Protein AF-A0A9D4GGF4-F1 (afdb_monomer_lite)

Organism: Dreissena polymorpha (NCBI:txid45954)

Radius of gyration: 18.06 Å; chains: 1; bounding box: 29×27×58 Å

Foldseek 3Di:
DDDQPLPPVVVVLVVVCVVVVDDQVRSLVVVLVVDDDPLNVVLCVVVVVPDPDTSVRSSVVSCVVPNDDDDPVNVVVCVVPDDDDPPDDPVD

pLDDT: mean 74.05, std 13.07, range [29.28, 86.62]

Sequence (92 aa):
MMVKVAGNILHKFDWYATLNEWDPQEMKDYLCLSLTGKASEFYELVTDKRDNLSFINIVEKLERRFGYKELPETTMIIFSNATQTNDETIDD

Secondary structure (DSSP, 8-state):
-----HHHHHHHHHHHHHHTT--HHHHHHHHHHH--THHHHHHHHHHTT-----HHHHHHHHHHHHS----HHHHHHHHHT----TT--TT-

Structure (mmCIF, N/CA/C/O backbone):
data_AF-A0A9D4GGF4-F1
#
_entry.id   AF-A0A9D4GGF4-F1
#
loop_
_atom_site.group_PDB
_atom_site.id
_atom_site.type_symbol
_atom_site.label_atom_id
_atom_site.label_alt_id
_atom_site.label_comp_id
_atom_site.label_asym_id
_atom_site.label_entity_id
_atom_site.label_seq_id
_atom_site.pdbx_PDB_ins_code
_atom_site.Cartn_x
_atom_site.Cartn_y
_atom_site.Cartn_z
_atom_site.occupancy
_atom_site.B_iso_or_equiv
_atom_site.auth_seq_id
_atom_site.auth_comp_id
_atom_site.auth_asym_id
_atom_site.auth_atom_id
_atom_site.pdbx_PDB_model_num
ATOM 1 N N . MET A 1 1 ? -10.234 -1.273 22.121 1.00 30.30 1 MET A N 1
ATOM 2 C CA . MET A 1 1 ? -8.855 -1.530 21.657 1.00 30.30 1 MET A CA 1
ATOM 3 C C . MET A 1 1 ? -8.796 -1.263 20.153 1.00 30.30 1 MET A C 1
ATOM 5 O O . MET A 1 1 ? -9.060 -2.159 19.364 1.00 30.30 1 MET A O 1
ATOM 9 N N . MET A 1 2 ? -8.587 -0.007 19.743 1.00 30.62 2 MET A N 1
ATOM 10 C CA . MET A 1 2 ? -8.422 0.341 18.324 1.00 30.62 2 MET A CA 1
ATOM 11 C C . MET A 1 2 ? -6.942 0.220 17.981 1.00 30.62 2 MET A C 1
ATOM 13 O O . MET A 1 2 ? -6.112 0.967 18.491 1.00 30.62 2 MET A O 1
ATOM 17 N N . VAL A 1 3 ? -6.601 -0.781 17.178 1.00 29.28 3 VAL A N 1
ATOM 18 C CA . VAL A 1 3 ? -5.213 -1.066 16.827 1.00 29.28 3 VAL A CA 1
ATOM 19 C C . VAL A 1 3 ? -4.749 -0.028 15.796 1.00 29.28 3 VAL A C 1
ATOM 21 O O . VAL A 1 3 ? -5.290 0.048 14.693 1.00 29.28 3 VAL A O 1
ATOM 24 N N . LYS A 1 4 ? -3.737 0.775 16.153 1.00 37.09 4 LYS A N 1
ATOM 25 C CA . LYS A 1 4 ? -2.968 1.644 15.242 1.00 37.09 4 LYS A CA 1
ATOM 26 C C . LYS A 1 4 ? -2.164 0.769 14.262 1.00 37.09 4 LYS A C 1
ATOM 28 O O . LYS A 1 4 ? -0.966 0.584 14.432 1.00 37.09 4 LYS A O 1
ATOM 33 N N . VAL A 1 5 ? -2.819 0.155 13.273 1.00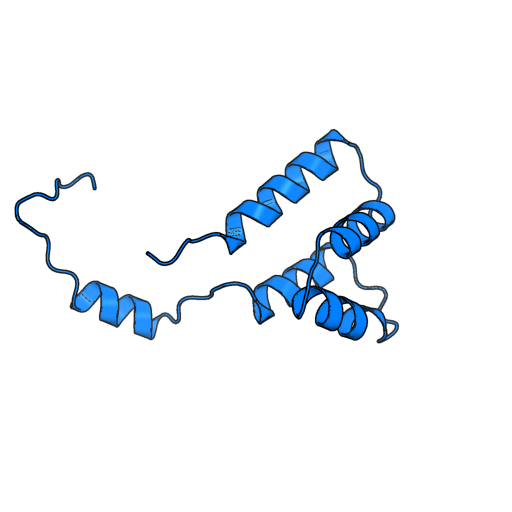 42.47 5 VAL A N 1
ATOM 34 C CA . VAL A 1 5 ? -2.159 -0.786 12.337 1.00 42.47 5 VAL A CA 1
ATOM 35 C C . VAL A 1 5 ? -1.632 -0.094 11.076 1.00 42.47 5 VAL A C 1
ATOM 37 O O . VAL A 1 5 ? -0.636 -0.540 10.513 1.00 42.47 5 VAL A O 1
ATOM 40 N N . ALA A 1 6 ? -2.252 1.008 10.642 1.00 50.91 6 ALA A N 1
ATOM 41 C CA . ALA A 1 6 ? -2.027 1.555 9.300 1.00 50.91 6 ALA A CA 1
ATOM 42 C C . ALA A 1 6 ? -0.579 2.029 9.046 1.00 50.91 6 ALA A C 1
ATOM 44 O O . ALA A 1 6 ? 0.013 1.643 8.044 1.00 50.91 6 ALA A O 1
ATOM 45 N N . GLY A 1 7 ? 0.030 2.774 9.977 1.00 50.62 7 GLY A N 1
ATOM 46 C CA . GLY A 1 7 ? 1.373 3.341 9.765 1.00 50.62 7 GLY A CA 1
ATOM 47 C C . GLY A 1 7 ? 2.525 2.325 9.798 1.00 50.62 7 GLY A C 1
ATOM 48 O O . GLY A 1 7 ? 3.589 2.575 9.242 1.00 50.62 7 GLY A O 1
ATOM 49 N N . ASN A 1 8 ? 2.336 1.159 10.425 1.00 58.62 8 ASN A N 1
ATOM 50 C CA . ASN A 1 8 ? 3.420 0.189 10.626 1.00 58.62 8 ASN A CA 1
ATOM 51 C C . ASN A 1 8 ? 3.577 -0.775 9.434 1.00 58.62 8 ASN A C 1
ATOM 53 O O . ASN A 1 8 ? 4.658 -1.303 9.190 1.00 58.62 8 ASN A O 1
ATOM 57 N N . ILE A 1 9 ? 2.510 -1.006 8.662 1.00 63.34 9 ILE A N 1
ATOM 58 C CA . ILE A 1 9 ? 2.555 -1.930 7.519 1.00 63.34 9 ILE A CA 1
ATOM 59 C C . ILE A 1 9 ? 3.390 -1.346 6.374 1.00 63.34 9 ILE A C 1
ATOM 61 O O . ILE A 1 9 ? 4.189 -2.069 5.785 1.00 63.34 9 ILE A O 1
ATOM 65 N N . LEU A 1 10 ? 3.270 -0.046 6.100 1.00 67.81 10 LEU A N 1
ATOM 66 C CA . LEU A 1 10 ? 3.991 0.595 4.997 1.00 67.81 10 LEU A CA 1
ATOM 67 C C . LEU A 1 10 ? 5.485 0.738 5.272 1.00 67.81 10 LEU A C 1
ATOM 69 O O . LEU A 1 10 ? 6.285 0.448 4.394 1.00 67.81 10 LEU A O 1
ATOM 73 N N . HIS A 1 11 ? 5.870 1.077 6.503 1.00 69.62 11 HIS A N 1
ATOM 74 C CA . HIS A 1 11 ? 7.282 1.115 6.887 1.00 69.62 11 HIS A CA 1
ATOM 75 C C . HIS A 1 11 ? 7.938 -0.273 6.794 1.00 69.62 11 HIS A C 1
ATOM 77 O O . HIS A 1 11 ? 9.069 -0.410 6.335 1.00 69.62 11 HIS A O 1
ATOM 83 N N . LYS A 1 12 ? 7.222 -1.332 7.200 1.00 72.06 12 LYS A N 1
ATOM 84 C CA . LYS A 1 12 ? 7.698 -2.714 7.033 1.00 72.06 12 LYS A CA 1
ATOM 85 C C . LYS A 1 12 ? 7.814 -3.105 5.561 1.00 72.06 12 LYS A C 1
ATOM 87 O O . LYS A 1 12 ? 8.765 -3.792 5.204 1.00 72.06 12 LYS A O 1
ATOM 92 N N . PHE A 1 13 ? 6.867 -2.671 4.731 1.00 76.69 13 PHE A N 1
ATOM 93 C CA . PHE A 1 13 ? 6.878 -2.928 3.294 1.00 76.69 13 PHE A CA 1
ATOM 94 C C . PHE A 1 13 ? 8.051 -2.223 2.603 1.00 76.69 13 PHE A C 1
ATOM 96 O O . PHE A 1 13 ? 8.766 -2.858 1.839 1.00 76.69 13 PHE A O 1
ATOM 103 N N . ASP A 1 14 ? 8.294 -0.951 2.919 1.00 75.81 14 ASP A N 1
ATOM 104 C CA . ASP A 1 14 ? 9.391 -0.152 2.359 1.00 75.81 14 ASP A CA 1
ATOM 105 C C . ASP A 1 14 ? 10.769 -0.711 2.741 1.00 75.81 14 ASP A C 1
ATOM 107 O O . ASP A 1 14 ? 11.646 -0.904 1.895 1.00 75.81 14 ASP A O 1
ATOM 111 N N . TRP A 1 15 ? 10.930 -1.091 4.011 1.00 80.06 15 TRP A N 1
ATOM 112 C CA . TRP A 1 15 ? 12.138 -1.762 4.485 1.00 80.06 15 TRP A CA 1
ATOM 113 C C . TRP A 1 15 ? 12.371 -3.100 3.773 1.00 80.06 15 TRP A C 1
ATOM 115 O O . TRP A 1 15 ? 13.487 -3.395 3.345 1.00 80.06 15 TRP A O 1
ATOM 125 N N . TYR A 1 16 ? 11.316 -3.901 3.606 1.00 80.56 16 TYR A N 1
ATOM 126 C CA . TYR A 1 16 ? 11.410 -5.186 2.919 1.00 80.56 16 TYR A CA 1
ATOM 127 C C . TYR A 1 16 ? 11.710 -5.023 1.425 1.00 80.56 16 TYR A C 1
ATOM 129 O O . TYR A 1 16 ? 12.525 -5.765 0.884 1.00 80.56 16 TYR A O 1
ATOM 137 N N . ALA A 1 17 ? 11.117 -4.029 0.767 1.00 81.19 17 ALA A N 1
ATOM 138 C CA . ALA A 1 17 ? 11.382 -3.733 -0.634 1.00 81.19 17 ALA A CA 1
ATOM 139 C C . ALA A 1 17 ? 12.822 -3.245 -0.857 1.00 81.19 17 ALA A C 1
ATOM 141 O O . ALA A 1 17 ? 13.470 -3.664 -1.811 1.00 81.19 17 ALA A O 1
ATOM 142 N N . THR A 1 18 ? 13.348 -2.434 0.068 1.00 82.06 18 THR A N 1
ATOM 143 C CA . THR A 1 18 ? 14.742 -1.964 0.039 1.00 82.06 18 THR A CA 1
ATOM 144 C C . THR A 1 18 ? 15.727 -3.122 0.187 1.00 82.06 18 THR A C 1
ATOM 146 O O . THR A 1 18 ? 16.717 -3.188 -0.533 1.00 82.06 18 THR A O 1
ATOM 149 N N . LEU A 1 19 ? 15.454 -4.063 1.096 1.00 86.50 19 LEU A N 1
ATOM 150 C CA . LEU A 1 19 ? 16.309 -5.235 1.305 1.00 86.50 19 LEU A CA 1
ATOM 151 C C . LEU A 1 19 ? 16.351 -6.197 0.120 1.00 86.50 19 LEU A C 1
ATOM 153 O O . LEU A 1 19 ? 17.355 -6.878 -0.067 1.00 86.50 19 LEU A O 1
ATOM 157 N N . ASN A 1 20 ? 15.253 -6.295 -0.626 1.00 84.56 20 ASN A N 1
ATOM 158 C CA . ASN A 1 20 ? 15.144 -7.185 -1.777 1.00 84.56 20 ASN A CA 1
ATOM 159 C C . ASN A 1 20 ? 15.400 -6.466 -3.111 1.00 84.56 20 ASN A C 1
ATOM 161 O O . ASN A 1 20 ? 15.226 -7.086 -4.155 1.00 84.56 20 ASN A O 1
ATOM 165 N N . GLU A 1 21 ? 15.796 -5.188 -3.073 1.00 85.88 21 GLU A N 1
ATOM 166 C CA . GLU A 1 21 ? 16.110 -4.364 -4.249 1.00 85.88 21 GLU A CA 1
ATOM 167 C C . GLU A 1 21 ? 14.999 -4.365 -5.316 1.00 85.88 21 GLU A C 1
ATOM 169 O O . GLU A 1 21 ? 15.267 -4.440 -6.513 1.00 85.88 21 GLU A O 1
ATOM 174 N N . TRP A 1 22 ? 13.737 -4.289 -4.882 1.00 84.50 22 TRP A N 1
ATOM 175 C CA . TRP A 1 22 ? 12.593 -4.345 -5.795 1.00 84.50 22 TRP A CA 1
ATOM 176 C C . TRP A 1 22 ? 12.536 -3.147 -6.741 1.00 84.50 22 TRP A C 1
ATOM 178 O O . TRP A 1 22 ? 12.629 -1.991 -6.318 1.00 84.50 22 TRP A O 1
ATOM 188 N N . ASP A 1 23 ? 12.276 -3.421 -8.018 1.00 84.38 23 ASP A N 1
ATOM 189 C CA . ASP A 1 23 ? 11.977 -2.384 -9.002 1.00 84.38 23 ASP A CA 1
ATOM 190 C C . ASP A 1 23 ? 10.581 -1.772 -8.734 1.00 84.38 23 ASP A C 1
ATOM 192 O O . ASP A 1 23 ? 9.688 -2.452 -8.207 1.00 84.38 23 ASP A O 1
ATOM 196 N N . PRO A 1 24 ? 10.309 -0.502 -9.101 1.00 79.31 24 PRO A N 1
ATOM 197 C CA . PRO A 1 24 ? 9.012 0.124 -8.852 1.00 79.31 24 PRO A CA 1
ATOM 198 C C . PRO A 1 24 ? 7.820 -0.614 -9.466 1.00 79.31 24 PRO A C 1
ATOM 200 O O . PRO A 1 24 ? 6.694 -0.425 -8.998 1.00 79.31 24 PRO A O 1
ATOM 203 N N . GLN A 1 25 ? 8.032 -1.427 -10.507 1.00 82.00 25 GLN A N 1
ATOM 204 C CA . GLN A 1 25 ? 6.993 -2.304 -11.039 1.00 82.00 25 GLN A CA 1
ATOM 205 C C . GLN A 1 25 ? 6.711 -3.482 -10.094 1.00 82.00 25 GLN A C 1
ATOM 207 O O . GLN A 1 25 ? 5.555 -3.731 -9.759 1.00 82.00 25 GLN A O 1
ATOM 212 N N . GLU A 1 26 ? 7.751 -4.138 -9.581 1.00 84.56 26 GLU A N 1
ATOM 213 C CA . GLU A 1 26 ? 7.623 -5.256 -8.639 1.00 84.56 26 GLU A CA 1
ATOM 214 C C . GLU A 1 26 ? 6.954 -4.813 -7.335 1.00 84.56 26 GLU A C 1
ATOM 216 O O . GLU A 1 26 ? 6.057 -5.487 -6.830 1.00 84.56 26 GLU A O 1
ATOM 221 N N . MET A 1 27 ? 7.304 -3.628 -6.825 1.00 83.12 27 MET A N 1
ATOM 222 C CA . MET A 1 27 ? 6.650 -3.053 -5.644 1.00 83.12 27 MET A CA 1
ATOM 223 C C . MET A 1 27 ? 5.132 -2.910 -5.834 1.00 83.12 27 MET A C 1
ATOM 225 O O . MET A 1 27 ? 4.365 -3.148 -4.899 1.00 83.12 27 MET A O 1
ATOM 229 N N . LYS A 1 28 ? 4.675 -2.525 -7.034 1.00 83.69 28 LYS A N 1
ATOM 230 C CA . LYS A 1 28 ? 3.243 -2.399 -7.351 1.00 83.69 28 LYS A CA 1
ATOM 231 C C . LYS A 1 28 ? 2.555 -3.753 -7.429 1.00 83.69 28 LYS A C 1
ATOM 233 O O . LYS A 1 28 ?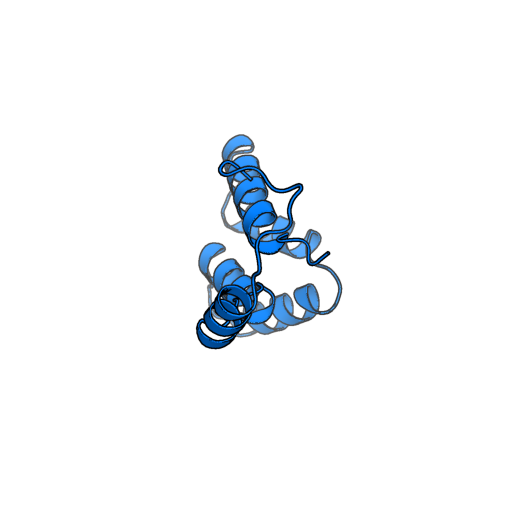 1.436 -3.869 -6.929 1.00 83.69 28 LYS A O 1
ATOM 238 N N . ASP A 1 29 ? 3.209 -4.736 -8.034 1.00 84.69 29 ASP A N 1
ATOM 239 C CA . ASP A 1 29 ? 2.664 -6.080 -8.207 1.00 84.69 29 ASP A CA 1
ATOM 240 C C . ASP A 1 29 ? 2.531 -6.784 -6.846 1.00 84.69 29 ASP A C 1
ATOM 242 O O . ASP A 1 29 ? 1.461 -7.294 -6.508 1.00 84.69 29 ASP A O 1
ATOM 246 N N . TYR A 1 30 ? 3.561 -6.711 -5.997 1.00 84.31 30 TYR A N 1
ATOM 247 C CA . TYR A 1 30 ? 3.500 -7.236 -4.629 1.00 84.31 30 TYR A CA 1
ATOM 248 C C . TYR A 1 30 ? 2.495 -6.490 -3.754 1.00 84.31 30 TYR A C 1
ATOM 250 O O . TYR A 1 30 ? 1.798 -7.114 -2.951 1.00 84.31 30 TYR A O 1
ATOM 258 N N . LEU A 1 31 ? 2.369 -5.171 -3.927 1.00 83.00 31 LEU A N 1
ATOM 259 C CA . LEU A 1 31 ? 1.324 -4.412 -3.252 1.00 83.00 31 LEU A CA 1
ATOM 260 C C . LEU A 1 31 ? -0.056 -4.931 -3.665 1.00 83.00 31 LEU A C 1
ATOM 262 O O . LEU A 1 31 ? -0.853 -5.239 -2.786 1.00 83.00 31 LEU A O 1
ATOM 266 N N . CYS A 1 32 ? -0.315 -5.109 -4.962 1.00 83.88 32 CYS A N 1
ATOM 267 C CA . CYS A 1 32 ? -1.578 -5.648 -5.470 1.00 83.88 32 CYS A CA 1
ATOM 268 C C . CYS A 1 32 ? -1.918 -7.011 -4.841 1.00 83.88 32 CYS A C 1
ATOM 270 O O . CYS A 1 32 ? -3.020 -7.189 -4.327 1.00 83.88 32 CYS A O 1
ATOM 272 N N . LEU A 1 33 ? -0.946 -7.928 -4.782 1.00 83.75 33 LEU A N 1
ATOM 273 C CA . LEU A 1 33 ? -1.111 -9.253 -4.167 1.00 83.75 33 LEU A CA 1
ATOM 274 C C . LEU A 1 33 ? -1.374 -9.199 -2.656 1.00 83.75 33 LEU A C 1
ATOM 276 O O . LEU A 1 33 ? -2.032 -10.082 -2.108 1.00 83.75 33 LEU A O 1
ATOM 280 N N . SER A 1 34 ? -0.849 -8.183 -1.970 1.00 83.38 34 SER A N 1
ATOM 281 C CA . SER A 1 34 ? -1.038 -8.009 -0.526 1.00 83.38 34 SER A CA 1
ATOM 282 C C . SER A 1 34 ? -2.403 -7.414 -0.157 1.00 83.38 34 SER A C 1
ATOM 284 O O . SER A 1 34 ? -2.869 -7.573 0.975 1.00 83.38 34 SER A O 1
ATOM 286 N N . LEU A 1 35 ? -3.053 -6.718 -1.095 1.00 83.06 35 LEU A N 1
ATOM 287 C CA . LEU A 1 35 ? -4.332 -6.059 -0.865 1.00 83.06 35 LEU A CA 1
ATOM 288 C C . LEU A 1 35 ? -5.482 -7.057 -0.987 1.00 83.06 35 LEU A C 1
ATOM 290 O O . LEU A 1 35 ? -5.552 -7.863 -1.906 1.00 83.06 35 LEU A O 1
ATOM 294 N N . THR A 1 36 ? -6.441 -6.964 -0.069 1.00 82.69 36 THR A N 1
ATOM 295 C CA . THR A 1 36 ? -7.627 -7.828 -0.061 1.00 82.69 36 THR A CA 1
ATOM 296 C C . THR A 1 36 ? -8.906 -7.019 0.157 1.00 82.69 36 THR A C 1
ATOM 298 O O . THR A 1 36 ? -8.892 -5.914 0.713 1.00 82.69 36 THR A O 1
ATOM 301 N N . GLY A 1 37 ? -10.032 -7.554 -0.325 1.00 85.88 37 GLY A N 1
ATOM 302 C CA . GLY A 1 37 ? -11.354 -6.933 -0.205 1.00 85.88 37 GLY A CA 1
ATOM 303 C C . GLY A 1 37 ? -11.420 -5.531 -0.820 1.00 85.88 37 GLY A C 1
ATOM 304 O O . GLY A 1 37 ? -10.901 -5.285 -1.907 1.00 85.88 37 GLY A O 1
ATOM 305 N N . LYS A 1 38 ? -12.017 -4.580 -0.088 1.00 83.62 38 LYS A N 1
ATOM 306 C CA . LYS A 1 38 ? -12.262 -3.20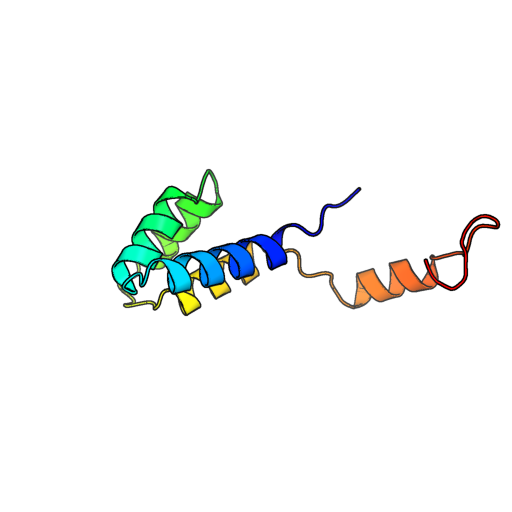3 -0.563 1.00 83.62 38 LYS A CA 1
ATOM 307 C C . LYS A 1 38 ? -10.995 -2.434 -0.958 1.00 83.62 38 LYS A C 1
ATOM 309 O O . LYS A 1 38 ? -11.085 -1.471 -1.716 1.00 83.62 38 LYS A O 1
ATOM 314 N N . ALA A 1 39 ? -9.834 -2.808 -0.418 1.00 82.88 39 ALA A N 1
ATOM 315 C CA . ALA A 1 39 ? -8.573 -2.151 -0.749 1.00 82.88 39 ALA A CA 1
ATOM 316 C C . ALA A 1 39 ? -8.049 -2.577 -2.131 1.00 82.88 39 ALA A C 1
ATOM 318 O O . ALA A 1 39 ? -7.527 -1.735 -2.859 1.00 82.88 39 ALA A O 1
ATOM 319 N N . SER A 1 40 ? -8.261 -3.842 -2.513 1.00 85.62 40 SER A N 1
ATOM 320 C CA . SER A 1 40 ? -7.932 -4.369 -3.845 1.00 85.62 40 SER A CA 1
ATOM 321 C C . SER A 1 40 ? -8.841 -3.757 -4.918 1.00 85.62 40 SER A C 1
ATOM 323 O O . SER A 1 40 ? -8.344 -3.174 -5.877 1.00 85.62 40 SER A O 1
ATOM 325 N N . GLU A 1 41 ? -10.157 -3.716 -4.680 1.00 86.62 41 GLU A N 1
ATOM 326 C CA . GLU A 1 41 ? -11.118 -3.052 -5.583 1.00 86.62 41 GLU A CA 1
ATOM 327 C C . GLU A 1 41 ? -10.775 -1.567 -5.812 1.00 86.62 41 GLU A C 1
ATOM 329 O O . GLU A 1 41 ? -10.926 -1.021 -6.906 1.00 86.62 41 GLU A O 1
ATOM 334 N N . PHE A 1 42 ? -10.298 -0.876 -4.770 1.00 85.25 42 PHE A N 1
ATOM 335 C CA . PHE A 1 42 ? -9.868 0.511 -4.912 1.00 85.25 42 PHE A CA 1
ATOM 336 C C . PHE A 1 42 ? -8.565 0.652 -5.694 1.00 85.25 42 PHE A C 1
ATOM 338 O O . PHE A 1 42 ? -8.430 1.601 -6.465 1.00 85.25 42 PHE A O 1
ATOM 345 N N . TYR A 1 43 ? -7.616 -0.259 -5.491 1.00 84.81 43 TYR A N 1
ATOM 346 C CA . TYR A 1 43 ? -6.371 -0.278 -6.245 1.00 84.81 43 TYR A CA 1
ATOM 347 C C . TYR A 1 43 ? -6.642 -0.425 -7.747 1.00 84.81 43 TYR A C 1
ATOM 349 O O . TYR A 1 43 ? -6.107 0.354 -8.537 1.00 84.81 43 TYR A O 1
ATOM 357 N N . GLU A 1 44 ? -7.538 -1.335 -8.140 1.00 86.00 44 GLU A N 1
ATOM 358 C CA . GLU A 1 44 ? -7.972 -1.492 -9.535 1.00 86.00 44 GLU A CA 1
ATOM 359 C C . GLU A 1 44 ? -8.570 -0.190 -10.081 1.00 86.00 44 GLU A C 1
ATOM 361 O O . GLU A 1 44 ? -8.126 0.316 -11.106 1.00 86.00 44 GLU A O 1
ATOM 366 N N . LEU A 1 45 ? -9.489 0.446 -9.347 1.00 86.00 45 LEU A N 1
ATOM 367 C CA . LEU A 1 45 ? -10.090 1.720 -9.762 1.00 86.00 45 LEU A CA 1
ATOM 368 C C . LEU A 1 45 ? -9.060 2.855 -9.934 1.00 86.00 45 LEU A C 1
ATOM 370 O O . LEU A 1 45 ? -9.245 3.764 -10.748 1.00 86.00 45 LEU A O 1
ATOM 374 N N . VAL A 1 46 ? -8.010 2.863 -9.113 1.00 83.75 46 VAL A N 1
ATOM 375 C CA . VAL A 1 46 ? -6.956 3.887 -9.144 1.00 83.75 46 VAL A CA 1
ATOM 376 C C . VAL A 1 46 ? -5.993 3.655 -10.306 1.00 83.75 46 VAL A C 1
ATOM 378 O O . VAL A 1 46 ? -5.536 4.628 -10.905 1.00 83.75 46 VAL A O 1
ATOM 381 N N . THR A 1 47 ? -5.711 2.396 -10.634 1.00 81.25 47 THR A N 1
ATOM 382 C CA . THR A 1 47 ? -4.779 2.007 -11.702 1.00 81.25 47 THR A CA 1
ATOM 383 C C . THR A 1 47 ? -5.436 1.965 -13.086 1.00 81.25 47 THR A C 1
ATOM 385 O O . THR A 1 47 ? -4.785 2.301 -14.074 1.00 81.25 47 THR A O 1
ATOM 388 N N . ASP A 1 48 ? -6.740 1.684 -13.171 1.00 79.88 48 ASP A N 1
ATOM 389 C CA . ASP A 1 48 ? -7.512 1.642 -14.425 1.00 79.88 48 ASP A CA 1
ATOM 390 C C . ASP A 1 48 ? -7.628 3.017 -15.112 1.00 79.88 48 ASP A C 1
ATOM 392 O O . ASP A 1 48 ? -7.749 3.128 -16.332 1.00 79.88 48 ASP A O 1
ATOM 396 N N . LYS A 1 49 ? -7.480 4.112 -14.353 1.00 71.19 49 LYS A N 1
ATOM 397 C CA . LYS A 1 49 ? -7.560 5.488 -14.878 1.00 71.19 49 LYS A CA 1
ATOM 398 C C . LYS A 1 49 ? -6.420 5.898 -15.827 1.00 71.19 49 LYS A C 1
ATOM 400 O O . LYS A 1 49 ? -6.383 7.055 -16.233 1.00 71.19 49 LYS A O 1
ATOM 405 N N . ARG A 1 50 ? -5.528 4.979 -16.224 1.00 58.91 50 ARG A N 1
ATOM 406 C CA . ARG A 1 50 ? -4.372 5.201 -17.123 1.00 58.91 50 ARG A CA 1
ATOM 407 C C . ARG A 1 50 ? -3.429 6.333 -16.701 1.00 58.91 50 ARG A C 1
ATOM 409 O O . ARG A 1 50 ? -2.639 6.807 -17.516 1.00 58.91 50 ARG A O 1
ATOM 416 N N . ASP A 1 51 ? -3.461 6.737 -15.438 1.00 65.38 51 ASP A N 1
ATOM 417 C CA . ASP A 1 51 ? -2.382 7.544 -14.891 1.00 65.38 51 ASP A CA 1
ATOM 418 C C . ASP A 1 51 ? -1.212 6.606 -14.588 1.00 65.38 51 ASP A C 1
ATOM 420 O O . ASP A 1 51 ? -1.371 5.610 -13.879 1.00 65.38 51 ASP A O 1
ATOM 424 N N . ASN A 1 52 ? -0.022 6.932 -15.100 1.00 70.25 52 ASN A N 1
ATOM 425 C CA . ASN A 1 52 ? 1.240 6.306 -14.694 1.00 70.25 52 ASN A CA 1
ATOM 426 C C . ASN A 1 52 ? 1.566 6.709 -13.245 1.00 70.25 52 ASN A C 1
ATOM 428 O O . ASN A 1 52 ? 2.502 7.458 -12.968 1.00 70.25 52 ASN A O 1
ATOM 432 N N . LEU A 1 53 ? 0.751 6.246 -12.299 1.00 79.56 53 LEU A N 1
ATOM 433 C CA . LEU A 1 53 ? 0.940 6.513 -10.886 1.00 79.56 53 LEU A CA 1
ATOM 434 C C . LEU A 1 53 ? 2.179 5.762 -10.407 1.00 79.56 53 LEU A C 1
ATOM 436 O O . LEU A 1 53 ? 2.352 4.570 -10.676 1.00 79.56 53 LEU A O 1
ATOM 440 N N . SER A 1 54 ? 3.053 6.465 -9.695 1.00 82.25 54 SER A N 1
ATOM 441 C CA . SER A 1 54 ? 4.144 5.834 -8.962 1.00 82.25 54 SER A CA 1
ATOM 442 C C . SER A 1 54 ? 3.586 4.988 -7.815 1.00 82.25 54 SER A C 1
ATOM 444 O O . SER A 1 54 ? 2.453 5.184 -7.368 1.00 82.25 54 SER A O 1
ATOM 446 N N . PHE A 1 55 ? 4.403 4.059 -7.318 1.00 79.94 55 PHE A N 1
ATOM 447 C CA . PHE A 1 55 ? 4.090 3.275 -6.124 1.00 79.94 55 PHE A CA 1
ATOM 448 C C . PHE A 1 55 ? 3.683 4.177 -4.940 1.00 79.94 55 PHE A C 1
ATOM 450 O O . PHE A 1 55 ? 2.626 3.975 -4.346 1.00 79.94 55 PHE A O 1
ATOM 457 N N . ILE A 1 56 ? 4.449 5.245 -4.688 1.00 79.94 56 ILE A N 1
ATOM 458 C CA . ILE A 1 56 ? 4.184 6.222 -3.618 1.00 79.94 56 ILE A CA 1
ATOM 459 C C . ILE A 1 56 ? 2.793 6.854 -3.769 1.00 79.94 56 ILE A C 1
ATOM 461 O O . ILE A 1 56 ? 2.021 6.885 -2.815 1.00 79.94 56 ILE A O 1
ATOM 465 N N . ASN A 1 57 ? 2.419 7.280 -4.980 1.00 83.00 57 ASN A N 1
ATOM 466 C CA . ASN A 1 57 ? 1.117 7.912 -5.216 1.00 83.00 57 ASN A CA 1
ATOM 467 C C . ASN A 1 57 ? -0.058 6.961 -4.937 1.00 83.00 57 ASN A C 1
ATOM 469 O O . ASN A 1 57 ? -1.132 7.395 -4.514 1.00 83.00 57 ASN A O 1
ATOM 473 N N . ILE A 1 58 ? 0.119 5.667 -5.216 1.00 83.81 5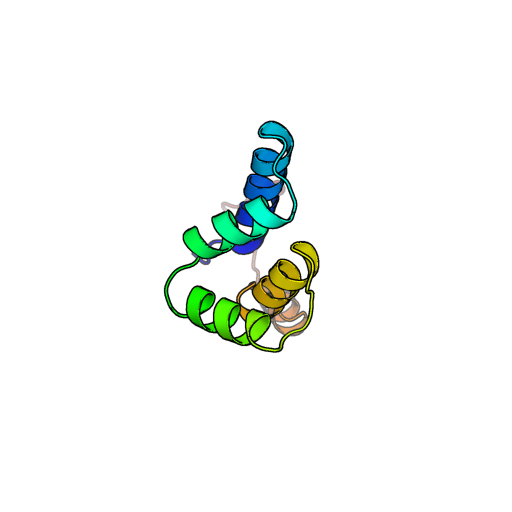8 ILE A N 1
ATOM 474 C CA . ILE A 1 58 ? -0.892 4.639 -4.947 1.00 83.81 58 ILE A CA 1
ATOM 475 C C . ILE A 1 58 ? -1.026 4.425 -3.437 1.00 83.81 58 ILE A C 1
ATOM 477 O O . ILE A 1 58 ? -2.144 4.417 -2.916 1.00 83.81 58 ILE A O 1
ATOM 481 N N . VAL A 1 59 ? 0.102 4.325 -2.733 1.00 81.81 59 VAL A N 1
ATOM 482 C CA . VAL A 1 59 ? 0.149 4.183 -1.274 1.00 81.81 59 VAL A CA 1
ATOM 483 C C . VAL A 1 59 ? -0.517 5.369 -0.577 1.00 81.81 59 VAL A C 1
ATOM 485 O O . VAL A 1 59 ? -1.411 5.161 0.238 1.00 81.81 59 VAL A O 1
ATOM 488 N N . GLU A 1 60 ? -0.196 6.607 -0.953 1.00 80.75 60 GLU A N 1
ATOM 489 C CA . GLU A 1 60 ? -0.821 7.799 -0.361 1.00 80.75 60 GLU A CA 1
ATOM 490 C C . GLU A 1 60 ? -2.345 7.824 -0.552 1.00 80.75 60 GLU A C 1
ATOM 492 O O . GLU A 1 60 ? -3.099 8.247 0.330 1.00 80.75 60 GLU A O 1
ATOM 497 N N . LYS A 1 61 ? -2.836 7.370 -1.712 1.00 83.69 61 LYS A N 1
ATOM 498 C CA . LYS A 1 61 ? -4.279 7.263 -1.972 1.00 83.69 61 LYS A CA 1
ATOM 499 C C . LYS A 1 61 ? -4.925 6.195 -1.093 1.00 83.69 61 LYS A C 1
ATOM 501 O O . LYS A 1 61 ? -6.036 6.417 -0.605 1.00 83.69 61 LYS A O 1
ATOM 506 N N . LEU A 1 62 ? -4.250 5.065 -0.888 1.00 82.12 62 LEU A N 1
ATOM 507 C CA . LEU A 1 62 ? -4.699 4.006 0.015 1.00 82.12 62 LEU A CA 1
ATOM 508 C C . LEU A 1 62 ? -4.726 4.498 1.466 1.00 82.12 62 LEU A C 1
ATOM 510 O O . LEU A 1 62 ? -5.742 4.324 2.133 1.00 82.12 62 LEU A O 1
ATOM 514 N N . GLU A 1 63 ? -3.689 5.194 1.933 1.00 80.00 63 GLU A N 1
ATOM 515 C CA . GLU A 1 63 ? -3.654 5.788 3.274 1.00 80.00 63 GLU A CA 1
ATOM 516 C C . GLU A 1 63 ? -4.727 6.854 3.472 1.00 80.00 63 GLU A C 1
ATOM 518 O O . GLU A 1 63 ? -5.396 6.877 4.49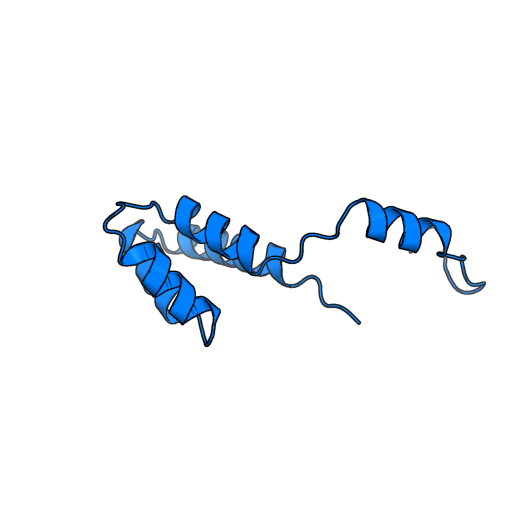8 1.00 80.00 63 GLU A O 1
ATOM 523 N N . ARG A 1 64 ? -4.971 7.722 2.488 1.00 80.12 64 ARG A N 1
ATOM 524 C CA . ARG A 1 64 ? -6.053 8.711 2.605 1.00 80.12 64 ARG A CA 1
ATOM 525 C C . ARG A 1 64 ? -7.432 8.072 2.716 1.00 80.12 64 ARG A C 1
ATOM 527 O O . ARG A 1 64 ? -8.311 8.656 3.342 1.00 80.12 64 ARG A O 1
ATOM 534 N N . ARG A 1 65 ? -7.645 6.926 2.064 1.00 81.06 65 ARG A N 1
ATOM 535 C CA . ARG A 1 65 ? -8.958 6.270 2.005 1.00 81.06 65 ARG A CA 1
ATOM 536 C C . ARG A 1 65 ? -9.189 5.279 3.146 1.00 81.06 65 ARG A C 1
ATOM 538 O O . ARG A 1 65 ? -10.313 5.178 3.628 1.00 81.06 65 ARG A O 1
ATOM 545 N N . PHE A 1 66 ? -8.160 4.532 3.533 1.00 81.12 66 PHE A N 1
ATOM 546 C CA . PHE A 1 66 ? -8.240 3.441 4.509 1.00 81.12 66 PHE A CA 1
ATOM 547 C C . PHE A 1 66 ? -7.372 3.668 5.746 1.00 81.12 66 PHE A C 1
ATOM 549 O O . PHE A 1 66 ? -7.562 2.992 6.756 1.00 81.12 66 PHE A O 1
ATOM 556 N N . GLY A 1 67 ? -6.424 4.599 5.685 1.00 71.25 67 GLY A N 1
ATOM 557 C CA . GLY A 1 67 ? -5.653 5.007 6.845 1.00 71.25 67 GLY A CA 1
ATOM 558 C C . GLY A 1 67 ? -6.558 5.695 7.858 1.00 71.25 67 GLY A C 1
ATOM 559 O O . GLY A 1 67 ? -7.397 6.536 7.529 1.00 71.25 67 GLY A O 1
ATOM 560 N N . TYR A 1 68 ? -6.391 5.313 9.118 1.00 63.78 68 TYR A N 1
ATOM 561 C CA . TYR A 1 68 ? -7.062 5.978 10.218 1.00 63.78 68 TYR A CA 1
ATOM 562 C C . TYR A 1 68 ? -6.423 7.353 10.416 1.00 63.78 68 TYR A C 1
ATOM 564 O O . TYR A 1 68 ? -5.294 7.452 10.897 1.00 63.78 68 TYR A O 1
ATOM 572 N N . LYS A 1 69 ? -7.136 8.414 10.036 1.00 60.53 69 LYS A N 1
ATOM 573 C CA . LYS A 1 69 ? -6.773 9.784 10.393 1.00 60.53 69 LYS A CA 1
ATOM 574 C C . LYS A 1 69 ? -7.706 10.239 11.502 1.00 60.53 69 LYS A C 1
ATOM 576 O O . LYS A 1 69 ? -8.878 10.512 11.253 1.00 60.53 69 LYS A O 1
ATOM 581 N N . GLU A 1 70 ? -7.187 10.280 12.722 1.00 55.47 70 GLU A N 1
ATOM 582 C CA . GLU A 1 70 ? -7.911 10.859 13.847 1.00 55.47 70 GLU A CA 1
ATOM 583 C C . GLU A 1 70 ? -8.192 12.333 13.524 1.00 55.47 70 GLU A C 1
ATOM 585 O O . GLU A 1 70 ? -7.282 13.080 13.146 1.00 55.47 70 GLU A O 1
ATOM 590 N N . LEU A 1 71 ? -9.463 12.744 13.569 1.00 63.06 71 LEU A N 1
ATOM 591 C CA . LEU A 1 71 ? -9.798 14.147 13.353 1.00 63.06 71 LEU A CA 1
ATOM 592 C C . LEU A 1 71 ? -9.294 14.943 14.569 1.00 63.06 71 LEU A C 1
ATOM 594 O O . LEU A 1 71 ? -9.481 14.487 15.701 1.00 63.06 71 LEU A O 1
ATOM 598 N N . PRO A 1 72 ? -8.703 16.136 14.374 1.00 62.09 72 PRO A N 1
ATOM 599 C CA . PRO A 1 72 ? -8.175 16.940 15.480 1.00 62.09 72 PRO A CA 1
ATOM 600 C C . PRO A 1 72 ? -9.211 17.198 16.582 1.00 62.09 72 PRO A C 1
ATOM 602 O O . PRO A 1 72 ? -8.891 17.204 17.767 1.00 62.09 72 PRO A O 1
ATOM 605 N N . GLU A 1 73 ? -10.472 17.359 16.186 1.00 64.44 73 GLU A N 1
ATOM 606 C CA . GLU A 1 73 ? -11.611 17.585 17.076 1.00 64.44 73 GLU A CA 1
ATOM 607 C C . GLU A 1 73 ? -11.891 16.369 17.970 1.00 64.44 73 GLU A C 1
ATOM 609 O O . GLU A 1 73 ? -12.084 16.522 19.174 1.00 64.44 73 GLU A O 1
ATOM 614 N N . THR A 1 74 ? -11.840 15.150 17.421 1.00 64.06 74 THR A N 1
ATOM 615 C CA . THR A 1 74 ? -11.975 13.920 18.216 1.00 64.06 74 THR A CA 1
ATOM 616 C C . THR A 1 74 ? -10.813 13.729 19.182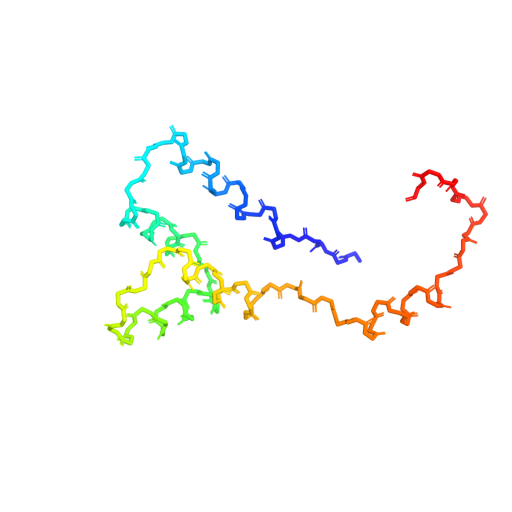 1.00 64.06 74 THR A C 1
ATOM 618 O O . THR A 1 74 ? -11.054 13.361 20.327 1.00 64.06 74 THR A O 1
ATOM 621 N N . THR A 1 75 ? -9.580 14.053 18.782 1.00 63.69 75 THR A N 1
ATOM 622 C CA . THR A 1 75 ? -8.412 13.970 19.674 1.00 63.69 75 THR A CA 1
ATOM 623 C C . THR A 1 75 ? -8.519 14.957 20.834 1.00 63.69 75 THR A C 1
ATOM 625 O O . THR A 1 75 ? -8.243 14.589 21.972 1.00 63.69 75 THR A O 1
ATOM 628 N N . MET A 1 76 ? -8.986 16.189 20.586 1.00 66.12 76 MET A N 1
ATOM 629 C CA . MET A 1 76 ? -9.224 17.162 21.660 1.00 66.12 76 MET A CA 1
ATOM 630 C C . MET A 1 76 ? -10.320 16.706 22.626 1.00 66.12 76 MET A C 1
ATOM 632 O O . MET A 1 76 ? -10.178 16.880 23.832 1.00 66.12 76 MET A O 1
ATOM 636 N N . ILE A 1 77 ? -11.397 16.099 22.120 1.00 71.12 77 ILE A N 1
ATOM 637 C CA . ILE A 1 77 ? -12.474 15.564 22.962 1.00 71.12 77 ILE A CA 1
ATOM 638 C C . ILE A 1 77 ? -11.976 14.376 23.794 1.00 71.12 77 ILE A C 1
ATOM 640 O O . ILE A 1 77 ? -12.294 14.298 24.978 1.00 71.12 77 ILE A O 1
ATOM 644 N N . ILE A 1 78 ? -11.191 13.467 23.212 1.00 72.00 78 ILE A N 1
ATOM 645 C CA . ILE A 1 78 ? -10.611 12.325 23.933 1.00 72.00 78 ILE A CA 1
ATOM 646 C C . ILE A 1 78 ? -9.652 12.822 25.016 1.00 72.00 78 ILE A C 1
ATOM 648 O O . ILE A 1 78 ? -9.765 12.390 26.156 1.00 72.00 78 ILE A O 1
ATOM 652 N N . PHE A 1 79 ? -8.781 13.781 24.694 1.00 74.06 79 PHE A N 1
ATOM 653 C CA . PHE A 1 79 ? -7.868 14.392 25.659 1.00 74.06 79 PHE A CA 1
ATOM 654 C C . PHE A 1 79 ? -8.616 15.115 26.786 1.00 74.06 79 PHE A C 1
ATOM 656 O O . PHE A 1 79 ? -8.306 14.928 27.955 1.00 74.06 79 PHE A O 1
ATOM 663 N N . SER A 1 80 ? -9.651 15.893 26.456 1.00 74.62 80 SER A N 1
ATOM 664 C CA . SER A 1 80 ? -10.444 16.622 27.452 1.00 74.62 80 SER A CA 1
ATOM 665 C C . SER A 1 80 ? -11.258 15.707 28.373 1.00 74.62 80 SER A C 1
ATOM 667 O O . SER A 1 80 ? -11.667 16.156 29.442 1.00 74.62 80 SER A O 1
ATOM 669 N N . ASN A 1 81 ? -11.532 14.469 27.957 1.00 76.94 81 ASN A N 1
ATOM 670 C CA . ASN A 1 81 ? -12.240 13.467 28.756 1.00 76.94 81 ASN A CA 1
ATOM 671 C C . ASN A 1 81 ? -11.298 12.410 29.352 1.00 76.94 81 ASN A C 1
ATOM 673 O O . ASN A 1 81 ? -11.768 11.505 30.041 1.00 76.94 81 ASN A O 1
ATOM 677 N N . ALA A 1 82 ? -9.992 12.499 29.090 1.00 77.31 82 ALA A N 1
ATOM 678 C CA . ALA A 1 82 ? -9.008 11.608 29.675 1.00 77.31 82 ALA A CA 1
ATOM 679 C C . ALA A 1 82 ? -8.792 12.005 31.140 1.00 77.31 82 ALA A C 1
ATOM 681 O O . ALA A 1 82 ? -8.323 13.099 31.447 1.00 77.31 82 ALA A O 1
ATOM 682 N N . THR A 1 83 ? -9.156 11.112 32.054 1.00 76.56 83 THR A N 1
ATOM 683 C CA . THR A 1 83 ? -8.842 11.231 33.479 1.00 76.56 83 THR A CA 1
ATOM 684 C C . THR A 1 83 ? -7.807 10.185 33.838 1.00 76.56 83 THR A C 1
ATOM 686 O O . THR A 1 83 ? -8.058 9.003 33.610 1.00 76.56 83 THR A O 1
ATOM 689 N N . GLN A 1 84 ? -6.695 10.620 34.429 1.00 73.12 84 GLN A N 1
ATOM 690 C CA . GLN A 1 84 ? -5.686 9.715 34.966 1.00 73.12 84 GLN A CA 1
ATOM 691 C C . GLN A 1 84 ? -6.312 8.860 36.070 1.00 73.12 84 GLN A C 1
ATOM 693 O O . GLN A 1 84 ? -6.924 9.383 37.008 1.00 73.12 84 GLN A O 1
ATOM 698 N N . THR A 1 85 ? -6.200 7.546 35.939 1.00 76.75 85 THR A N 1
ATOM 699 C CA . THR A 1 85 ? -6.646 6.602 36.966 1.00 76.75 85 THR A CA 1
ATOM 700 C C . THR A 1 85 ? -5.531 6.378 37.987 1.00 76.75 85 THR A C 1
ATOM 702 O O . THR A 1 85 ? -4.357 6.559 37.686 1.00 76.75 85 THR A O 1
ATOM 705 N N . ASN A 1 86 ? -5.882 6.009 39.224 1.00 74.81 86 ASN A N 1
ATOM 706 C CA . ASN A 1 86 ? -4.915 5.899 40.331 1.00 74.81 86 ASN A CA 1
ATOM 707 C C . ASN A 1 86 ? -3.785 4.874 40.095 1.00 74.81 86 ASN A C 1
ATOM 709 O O . ASN A 1 86 ? -2.814 4.882 40.847 1.00 74.81 86 ASN A O 1
ATOM 713 N N . ASP A 1 87 ? -3.922 4.008 39.089 1.00 79.44 87 ASP A N 1
ATOM 714 C CA . ASP A 1 87 ? -2.949 2.973 38.733 1.00 79.44 87 ASP A CA 1
ATOM 715 C C . ASP A 1 87 ? -2.047 3.364 37.542 1.00 79.44 87 ASP A C 1
ATOM 717 O O . ASP A 1 87 ? -1.181 2.580 37.163 1.00 79.44 87 ASP A O 1
ATOM 721 N N . GLU A 1 88 ? -2.220 4.554 36.952 1.00 72.56 88 GLU A N 1
ATOM 722 C CA . GLU A 1 88 ? -1.389 5.048 35.842 1.00 72.56 88 GLU A CA 1
ATOM 723 C C . GLU A 1 88 ? -0.191 5.842 36.369 1.00 72.56 88 GLU A C 1
ATOM 725 O O . GLU A 1 88 ? -0.338 6.816 37.119 1.00 72.56 88 GLU A O 1
ATOM 730 N N . THR A 1 89 ? 1.014 5.445 35.960 1.00 76.31 89 THR A N 1
ATOM 731 C CA . THR A 1 89 ? 2.228 6.202 36.273 1.00 76.31 89 THR A CA 1
ATOM 732 C C . THR A 1 89 ? 2.375 7.400 35.333 1.00 76.31 89 THR A C 1
ATOM 734 O O . THR A 1 89 ? 1.695 7.506 34.320 1.00 76.31 89 THR A O 1
ATOM 737 N N . ILE A 1 90 ? 3.254 8.347 35.673 1.00 70.88 90 ILE A N 1
ATOM 738 C CA . ILE A 1 90 ? 3.541 9.511 34.813 1.00 70.88 90 ILE A CA 1
ATOM 739 C C . ILE A 1 90 ? 4.196 9.112 33.478 1.00 70.88 90 ILE A C 1
ATOM 741 O O . ILE A 1 90 ? 4.155 9.897 32.532 1.00 70.88 90 ILE A O 1
ATOM 745 N N . ASP A 1 91 ? 4.809 7.928 33.419 1.00 73.25 91 ASP A N 1
ATOM 746 C CA . ASP A 1 91 ? 5.551 7.441 32.254 1.00 73.25 91 ASP A CA 1
ATOM 747 C C . ASP A 1 91 ? 4.698 6.566 31.306 1.00 73.25 91 ASP A C 1
ATOM 749 O O . ASP A 1 91 ? 5.211 6.149 30.263 1.00 73.25 91 ASP A O 1
ATOM 753 N N . ASP A 1 92 ? 3.432 6.290 31.653 1.00 55.91 92 ASP A N 1
ATOM 754 C CA . ASP A 1 92 ? 2.457 5.552 30.824 1.00 55.91 92 ASP A CA 1
ATOM 755 C C . ASP A 1 92 ? 1.706 6.474 29.839 1.00 55.91 92 ASP A C 1
ATOM 757 O O . ASP A 1 92 ? 1.495 6.049 28.674 1.00 55.91 92 ASP A O 1
#